Protein AF-A0A357M546-F1 (afdb_monomer)

Solvent-accessible surface area (backbone atoms only — not comparable to full-atom values): 7320 Å² total; per-residue (Å²): 88,77,32,42,37,39,59,41,38,52,44,45,94,64,63,73,29,48,92,85,40,93,64,44,40,48,32,76,47,67,33,69,68,38,71,37,69,79,38,52,15,36,21,28,23,16,52,93,71,50,21,25,39,17,31,32,42,37,84,91,62,32,35,32,33,23,34,28,62,48,94,88,28,58,61,65,23,38,35,38,50,31,92,41,68,70,52,27,67,74,69,66,45,78,45,78,46,68,31,45,79,73,36,86,30,90,60,53,35,49,65,66,58,51,50,52,51,32,54,40,16,69,74,65,79,37,86,53,67,71,71,63,64,60,80,128

Radius of gyration: 13.91 Å; Cα contacts (8 Å, |Δi|>4): 296; chains: 1; bounding box: 38×32×32 Å

Foldseek 3Di:
DKAKEAEDELDCVHPVDHPPDPCRQQAPLRDGFDADAQFEGEKEAACVAAAAQWWKQFPQRGIYGHRHYDPPHDDRYMYGYDHDPVCRVPRPHIDMGDMDGPAGDPRHDDPVSRVVRRVCCVVPVDRDVVNRPPDD

pLDDT: mean 92.03, std 7.81, range [48.38, 98.44]

Secondary structure (DSSP, 8-state):
-EEEEEEE-SSHHHHS--TTSTTTTB-TTSPBP---SSSEEEEEE-TTTS-TT-EEEETTTEEEEEEE--TT--SSEEEEE-SSHHHHHHHT-SEEEE-EEEE---S---HHHHHHHHHHHHHHSS--HHHHH---

Mean predicted aligned error: 3.97 Å

Sequence (136 aa):
MKVMATGYTAGFESTGKTSKHPEYGITYSGVKVRRDKNTVSTIAADPKVIPLGSILYIPGYGYGIVADTGSAIKGRKIDLYFATTKQVYKEWGKKSVVVQLIKRGNGTCTEVMLKKLTQAIETYNAVPQSLLEESI

Structure (mmCIF, N/CA/C/O backbone):
data_AF-A0A357M546-F1
#
_entry.id   AF-A0A357M546-F1
#
loop_
_atom_site.group_PDB
_atom_site.id
_atom_site.type_symbol
_atom_site.label_atom_id
_atom_site.label_alt_id
_atom_site.label_comp_id
_atom_site.label_asym_id
_atom_site.label_entity_id
_atom_site.label_seq_id
_atom_site.pdbx_PDB_ins_code
_atom_site.Cartn_x
_atom_site.Cartn_y
_atom_site.Cartn_z
_atom_site.occupancy
_atom_site.B_iso_or_equiv
_atom_site.auth_seq_id
_atom_site.auth_comp_id
_atom_site.auth_asym_id
_atom_site.auth_atom_id
_atom_site.pdbx_PDB_model_num
ATOM 1 N N . MET A 1 1 ? -7.759 -7.697 10.844 1.00 95.62 1 MET A N 1
ATOM 2 C CA . MET A 1 1 ? -7.564 -8.979 10.126 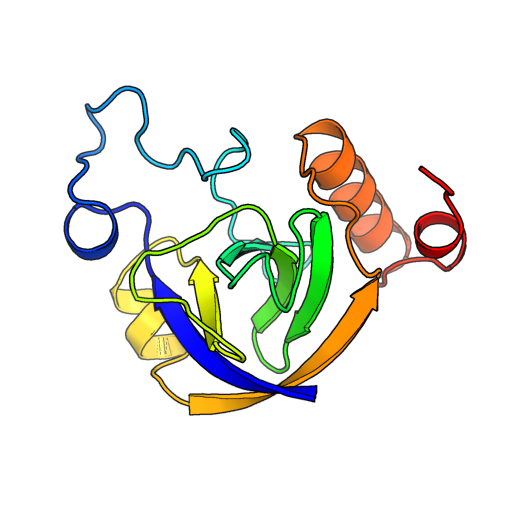1.00 95.62 1 MET A CA 1
ATOM 3 C C . MET A 1 1 ? -6.097 -9.405 10.170 1.00 95.62 1 MET A C 1
ATOM 5 O O . MET A 1 1 ? -5.229 -8.549 10.065 1.00 95.62 1 MET A O 1
ATOM 9 N N . LYS A 1 2 ? -5.800 -10.701 10.339 1.00 97.62 2 LYS A N 1
ATOM 10 C CA . LYS A 1 2 ? -4.419 -11.223 10.332 1.00 97.62 2 LYS A CA 1
ATOM 11 C C . LYS A 1 2 ? -3.941 -11.453 8.896 1.00 97.62 2 LYS A C 1
ATOM 13 O O . LYS A 1 2 ? -4.645 -12.106 8.123 1.00 97.62 2 LYS A O 1
ATOM 18 N N . VAL A 1 3 ? -2.761 -10.938 8.564 1.00 97.69 3 VAL A N 1
ATOM 19 C CA . VAL A 1 3 ? -2.124 -11.067 7.243 1.00 97.69 3 VAL A CA 1
ATOM 20 C C . VAL A 1 3 ? -0.646 -11.425 7.387 1.00 97.69 3 VAL A C 1
ATOM 22 O O . VAL A 1 3 ? -0.051 -11.272 8.459 1.00 97.69 3 VAL A O 1
ATOM 25 N N . MET A 1 4 ? -0.048 -11.909 6.303 1.00 98.12 4 MET A N 1
ATOM 26 C CA . MET A 1 4 ? 1.404 -11.978 6.154 1.00 98.12 4 MET A CA 1
ATOM 27 C C . MET A 1 4 ? 1.884 -10.720 5.430 1.00 98.12 4 MET A C 1
ATOM 29 O O . MET A 1 4 ? 1.436 -10.460 4.317 1.00 98.12 4 MET A O 1
ATOM 33 N N . ALA A 1 5 ? 2.767 -9.949 6.060 1.00 97.44 5 ALA A N 1
ATOM 34 C CA . ALA A 1 5 ? 3.311 -8.720 5.497 1.00 97.44 5 ALA A CA 1
ATOM 35 C C . ALA A 1 5 ? 4.791 -8.901 5.138 1.00 97.44 5 ALA A C 1
ATOM 37 O O . ALA A 1 5 ? 5.586 -9.359 5.965 1.00 97.44 5 ALA A O 1
ATOM 38 N N . THR A 1 6 ? 5.142 -8.530 3.912 1.00 96.12 6 THR A N 1
ATOM 39 C CA . THR A 1 6 ? 6.521 -8.398 3.417 1.00 96.12 6 THR A CA 1
ATOM 40 C C . THR A 1 6 ? 6.803 -6.941 3.047 1.00 96.12 6 THR A C 1
ATOM 42 O O . THR A 1 6 ? 5.923 -6.092 3.197 1.00 96.12 6 THR A O 1
ATOM 45 N N . GLY A 1 7 ? 8.038 -6.630 2.653 1.00 93.88 7 GLY A N 1
ATOM 46 C CA . GLY A 1 7 ? 8.375 -5.330 2.085 1.00 93.88 7 GLY A CA 1
ATOM 47 C C . GLY A 1 7 ? 9.019 -5.487 0.714 1.00 93.88 7 GLY A C 1
ATOM 48 O O . GLY A 1 7 ? 9.806 -6.414 0.514 1.00 93.88 7 GLY A O 1
ATOM 49 N N . TYR A 1 8 ? 8.718 -4.555 -0.185 1.00 91.25 8 TYR A N 1
ATOM 50 C CA . TYR A 1 8 ? 9.251 -4.501 -1.545 1.00 91.25 8 TYR A CA 1
ATOM 51 C C . TYR A 1 8 ? 9.684 -3.081 -1.914 1.00 91.25 8 TYR A C 1
ATOM 53 O O . TYR A 1 8 ? 9.406 -2.114 -1.201 1.00 91.25 8 TYR A O 1
ATOM 61 N N . THR A 1 9 ? 10.378 -2.958 -3.038 1.00 90.75 9 THR A N 1
ATOM 62 C CA . THR A 1 9 ? 10.879 -1.694 -3.589 1.00 90.75 9 THR A CA 1
ATOM 63 C C . THR A 1 9 ? 10.434 -1.537 -5.044 1.00 90.75 9 THR A C 1
ATOM 65 O O . THR A 1 9 ? 9.901 -2.460 -5.651 1.00 90.75 9 THR A O 1
ATOM 68 N N . ALA A 1 10 ? 10.692 -0.378 -5.652 1.00 85.06 10 ALA A N 1
ATOM 6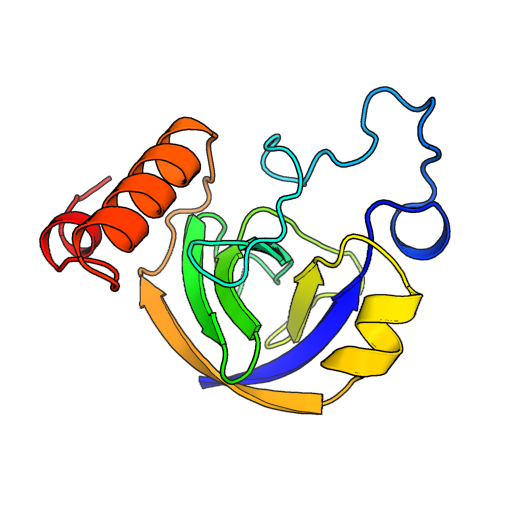9 C CA . ALA A 1 10 ? 10.511 -0.205 -7.096 1.00 85.06 10 ALA A CA 1
ATOM 70 C C . ALA A 1 10 ? 11.633 -0.865 -7.918 1.00 85.06 10 ALA A C 1
ATOM 72 O O . ALA A 1 10 ? 11.513 -0.975 -9.137 1.00 85.06 10 ALA A O 1
ATOM 73 N N . GLY A 1 11 ? 12.723 -1.267 -7.258 1.00 80.44 11 GLY A N 1
ATOM 74 C CA . GLY A 1 11 ? 13.955 -1.722 -7.885 1.00 80.44 11 GLY A CA 1
ATOM 75 C C . GLY A 1 11 ? 13.818 -3.040 -8.642 1.00 80.44 11 GLY A C 1
ATOM 76 O O . GLY A 1 11 ? 12.826 -3.768 -8.518 1.00 80.44 11 GLY A O 1
ATOM 77 N N . PHE A 1 12 ? 14.856 -3.349 -9.419 1.00 76.19 12 PHE A N 1
ATOM 78 C CA . PHE A 1 12 ? 14.931 -4.542 -10.260 1.00 76.19 12 PHE A CA 1
ATOM 79 C C . PHE A 1 12 ? 14.712 -5.831 -9.458 1.00 76.19 12 PHE A C 1
ATOM 81 O O . PHE A 1 12 ? 14.060 -6.753 -9.934 1.00 76.19 12 PHE A O 1
ATOM 88 N N . GLU A 1 13 ? 15.184 -5.867 -8.214 1.00 79.00 13 GLU A N 1
ATOM 89 C CA . GLU A 1 13 ? 15.028 -6.983 -7.282 1.00 79.00 13 GLU A CA 1
ATOM 90 C C . GLU A 1 13 ? 13.567 -7.345 -6.980 1.00 79.00 13 GLU A C 1
ATOM 92 O O . GLU A 1 13 ? 13.282 -8.497 -6.664 1.00 79.00 13 GLU A O 1
ATOM 97 N N . SER A 1 14 ? 12.653 -6.375 -7.082 1.00 75.94 14 SER A N 1
ATOM 98 C CA . SER A 1 14 ? 11.228 -6.559 -6.787 1.00 75.94 14 SER A CA 1
ATOM 99 C C . SER A 1 14 ? 10.372 -6.572 -8.054 1.00 75.94 14 SER A C 1
ATOM 101 O O . SER A 1 14 ? 9.391 -7.308 -8.125 1.00 75.94 14 SER A O 1
ATOM 103 N N . THR A 1 15 ? 10.720 -5.754 -9.053 1.00 78.12 15 THR A N 1
ATOM 104 C CA . THR A 1 15 ? 9.864 -5.498 -10.226 1.00 78.12 15 THR A CA 1
ATOM 105 C C . THR A 1 15 ? 10.468 -5.955 -11.554 1.00 78.12 15 THR A C 1
ATOM 107 O O . THR A 1 15 ? 9.774 -5.943 -12.569 1.00 78.12 15 THR A O 1
ATOM 110 N N . GLY A 1 16 ? 11.757 -6.309 -11.587 1.00 79.38 16 GLY A N 1
ATOM 111 C CA . GLY A 1 16 ? 12.507 -6.540 -12.825 1.00 79.38 16 GLY A CA 1
ATOM 112 C C . GLY A 1 16 ? 12.763 -5.272 -13.654 1.00 79.38 16 GLY A C 1
ATOM 113 O O . GLY A 1 16 ? 13.284 -5.365 -14.764 1.00 79.38 16 GLY A O 1
ATOM 114 N N . LYS A 1 17 ? 12.413 -4.079 -13.145 1.00 84.62 17 LYS A N 1
ATOM 115 C CA . LYS A 1 17 ? 12.537 -2.799 -13.861 1.00 84.62 17 LYS A CA 1
ATOM 116 C C . LYS A 1 17 ? 13.657 -1.948 -13.265 1.00 84.62 17 LYS A C 1
ATOM 118 O O . LYS A 1 17 ? 13.828 -1.865 -12.052 1.00 84.62 17 LYS A O 1
ATOM 123 N N . THR A 1 18 ? 14.419 -1.282 -14.129 1.00 86.12 18 THR A N 1
ATOM 124 C CA . THR A 1 18 ? 15.413 -0.273 -13.721 1.00 86.12 18 THR A CA 1
ATOM 125 C C . THR A 1 18 ? 14.812 1.127 -13.799 1.00 86.12 18 THR A C 1
ATOM 127 O O . THR A 1 18 ? 13.786 1.320 -14.447 1.00 86.12 18 THR A O 1
ATOM 130 N N . SER A 1 19 ? 15.472 2.125 -13.206 1.00 83.00 19 SER A N 1
ATOM 131 C CA . SER A 1 19 ? 15.020 3.528 -13.220 1.00 83.00 19 SER A CA 1
ATOM 132 C C . SER A 1 19 ? 14.848 4.140 -14.616 1.00 83.00 19 SER A C 1
ATOM 134 O O . SER A 1 19 ? 14.207 5.178 -14.748 1.00 83.00 19 SER A O 1
ATOM 136 N N . LYS A 1 20 ? 15.402 3.507 -15.658 1.00 83.75 20 LYS A N 1
ATOM 137 C CA . LYS A 1 20 ? 15.258 3.921 -17.062 1.00 83.75 20 LYS A CA 1
ATOM 138 C C . LYS A 1 20 ? 14.000 3.358 -17.735 1.00 83.75 20 LYS A C 1
ATOM 140 O O . LYS A 1 20 ? 13.680 3.766 -18.846 1.00 83.75 20 LYS A O 1
ATOM 145 N N . HIS A 1 21 ? 13.313 2.406 -17.104 1.00 83.81 21 HIS A N 1
ATOM 146 C CA . HIS A 1 21 ? 12.105 1.804 -17.656 1.00 83.81 21 HIS A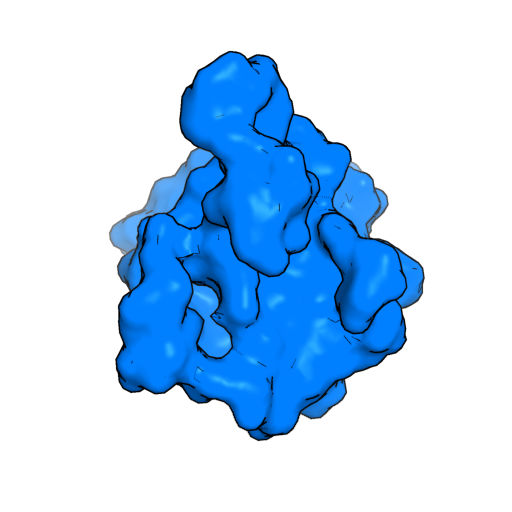 CA 1
ATOM 147 C C . HIS A 1 21 ? 10.917 2.777 -17.523 1.00 83.81 21 HIS A C 1
ATOM 149 O O . HIS A 1 21 ? 10.731 3.337 -16.441 1.00 83.81 21 HIS A O 1
ATOM 155 N N . PRO A 1 22 ? 10.072 2.957 -18.557 1.00 85.50 22 PRO A N 1
ATOM 156 C CA . PRO A 1 22 ? 8.954 3.911 -18.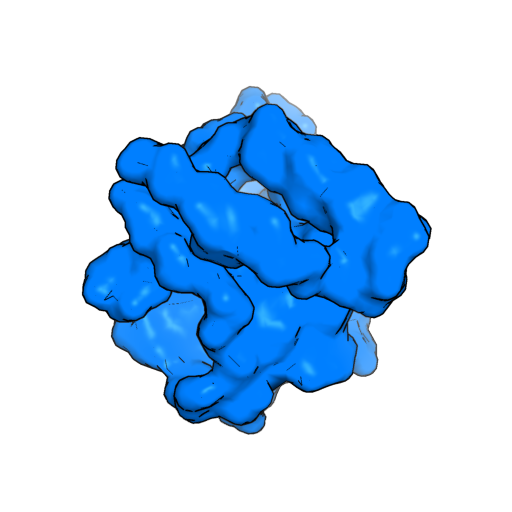516 1.00 85.50 22 PRO A CA 1
ATOM 157 C C . PRO A 1 22 ? 7.952 3.622 -17.388 1.00 85.50 22 PRO A C 1
ATOM 159 O O . PRO A 1 22 ? 7.378 4.535 -16.806 1.00 85.50 22 PRO A O 1
ATOM 162 N N . GLU A 1 23 ? 7.784 2.349 -17.036 1.00 87.69 23 GLU A N 1
ATOM 163 C CA . GLU A 1 23 ? 6.907 1.908 -15.943 1.00 87.69 23 GLU A CA 1
ATOM 164 C C . GLU A 1 23 ? 7.623 1.744 -14.589 1.00 87.69 23 GLU A C 1
ATOM 166 O O . GLU A 1 23 ? 7.120 1.058 -13.695 1.00 87.69 23 GLU A O 1
ATOM 171 N N . TYR A 1 24 ? 8.832 2.289 -14.426 1.00 88.19 24 TYR A N 1
ATOM 172 C CA . 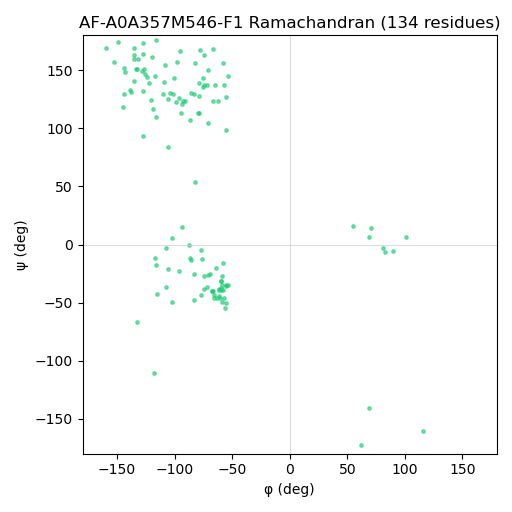TYR A 1 24 ? 9.536 2.217 -13.149 1.00 88.19 24 TYR A CA 1
ATOM 173 C C . TYR A 1 24 ? 8.746 2.941 -12.052 1.00 88.19 24 TYR A C 1
ATOM 175 O O . TYR A 1 24 ? 8.426 4.125 -12.168 1.00 88.19 24 TYR A O 1
ATOM 183 N N . GLY A 1 25 ? 8.435 2.219 -10.973 1.00 90.69 25 GLY A N 1
ATOM 184 C CA . GLY A 1 25 ? 7.642 2.746 -9.864 1.00 90.69 25 GLY A CA 1
ATOM 185 C C . GLY A 1 25 ? 6.163 2.981 -10.191 1.00 90.69 25 GLY A C 1
ATOM 186 O O . GLY A 1 25 ? 5.492 3.660 -9.419 1.00 90.69 25 GLY A O 1
ATOM 187 N N . ILE A 1 26 ? 5.646 2.450 -11.303 1.00 94.00 26 ILE A N 1
ATOM 188 C CA . ILE A 1 26 ? 4.211 2.464 -11.609 1.00 94.00 26 ILE A CA 1
ATOM 189 C C . ILE A 1 26 ? 3.578 1.184 -11.060 1.00 94.00 26 ILE A C 1
ATOM 191 O O . ILE A 1 26 ? 4.016 0.080 -11.385 1.00 94.00 26 ILE A O 1
ATOM 195 N N . THR A 1 27 ? 2.572 1.348 -10.204 1.00 95.31 27 THR A N 1
ATOM 196 C CA . THR A 1 27 ? 1.788 0.248 -9.621 1.00 95.31 27 THR A CA 1
ATOM 197 C C . THR A 1 27 ? 0.767 -0.297 -10.619 1.00 95.31 27 THR A C 1
ATOM 199 O O . THR A 1 27 ? 0.459 0.352 -11.621 1.00 95.31 27 THR A O 1
ATOM 202 N N . TYR A 1 28 ? 0.173 -1.455 -10.325 1.00 95.06 28 TYR A N 1
ATOM 203 C CA . TYR A 1 28 ? -0.899 -2.035 -11.138 1.00 95.06 28 TYR A CA 1
ATOM 204 C C . TYR A 1 28 ? -2.075 -1.073 -11.391 1.00 95.06 28 TYR A C 1
ATOM 206 O O . TYR A 1 28 ? -2.658 -1.100 -12.471 1.00 95.06 28 TYR A O 1
ATOM 214 N N . SER A 1 29 ? -2.430 -0.203 -10.438 1.00 94.38 29 SER A N 1
ATOM 215 C CA . SER A 1 29 ? -3.519 0.762 -10.641 1.00 94.38 29 SER A CA 1
ATOM 216 C C . SER A 1 29 ? -3.136 1.970 -11.507 1.00 94.38 29 SER A C 1
ATOM 218 O O . SER A 1 29 ? -3.991 2.810 -11.781 1.00 94.38 29 SER A O 1
ATOM 220 N N . GLY A 1 30 ? -1.868 2.088 -11.913 1.00 94.62 30 GLY A N 1
ATOM 221 C CA . GLY A 1 30 ? -1.342 3.195 -12.714 1.00 94.62 30 GLY A CA 1
ATOM 222 C C . GLY A 1 30 ? -0.814 4.383 -11.902 1.00 94.62 30 GLY A C 1
ATOM 223 O O . GLY A 1 30 ? -0.233 5.299 -12.482 1.00 94.62 30 GLY A O 1
ATOM 224 N N . VAL A 1 31 ? -0.964 4.380 -10.572 1.00 95.88 31 VAL A N 1
ATOM 225 C CA . VAL A 1 31 ? -0.386 5.423 -9.702 1.00 95.88 31 VAL A CA 1
ATOM 226 C C . VAL A 1 31 ? 1.079 5.128 -9.401 1.00 95.88 31 VAL A C 1
ATOM 228 O O . VAL A 1 31 ? 1.517 3.970 -9.445 1.00 95.88 31 VAL A O 1
ATOM 231 N N . LYS A 1 32 ? 1.847 6.165 -9.059 1.00 95.12 32 LYS A N 1
ATOM 232 C CA . LYS A 1 32 ? 3.243 5.982 -8.643 1.00 95.12 32 LYS A CA 1
ATOM 233 C C . LYS A 1 32 ? 3.327 5.427 -7.226 1.00 95.12 32 LYS A C 1
ATOM 235 O O . LYS A 1 32 ? 2.566 5.819 -6.342 1.00 95.12 32 LYS A O 1
ATOM 240 N N . VAL A 1 33 ? 4.303 4.554 -6.996 1.00 95.00 33 VAL A N 1
ATOM 241 C CA . VAL A 1 33 ? 4.645 4.086 -5.652 1.00 95.00 33 VAL A CA 1
ATOM 242 C C . VAL A 1 33 ? 4.990 5.268 -4.740 1.00 95.00 33 VAL A C 1
ATOM 244 O O . VAL A 1 33 ? 5.712 6.191 -5.127 1.00 95.00 33 VAL A O 1
ATOM 247 N N . ARG A 1 34 ? 4.491 5.240 -3.505 1.00 94.62 34 ARG A N 1
ATOM 248 C CA . ARG A 1 34 ? 4.713 6.284 -2.499 1.00 94.62 34 ARG A CA 1
ATOM 249 C C . ARG A 1 34 ? 4.970 5.645 -1.142 1.00 94.62 34 ARG A C 1
ATOM 251 O O . ARG A 1 34 ? 4.231 4.758 -0.722 1.00 94.62 34 ARG A O 1
ATOM 258 N N . ARG A 1 35 ? 6.010 6.116 -0.449 1.00 95.75 35 ARG A N 1
ATOM 259 C CA . ARG A 1 35 ? 6.290 5.777 0.950 1.00 95.75 35 ARG A CA 1
ATOM 260 C C . ARG A 1 35 ? 6.252 7.048 1.786 1.00 95.75 35 ARG A C 1
ATOM 262 O O . ARG A 1 35 ? 7.101 7.912 1.607 1.00 95.75 35 ARG A O 1
ATOM 269 N N . ASP A 1 36 ? 5.310 7.107 2.715 1.00 94.31 36 ASP A N 1
ATOM 270 C CA . ASP A 1 36 ? 5.187 8.170 3.708 1.00 94.31 36 ASP A CA 1
ATOM 271 C C . ASP A 1 36 ? 4.686 7.579 5.037 1.00 94.31 36 ASP A C 1
ATOM 273 O O . ASP A 1 36 ? 3.739 6.789 5.059 1.00 94.31 36 ASP A O 1
ATOM 277 N N . LYS A 1 37 ? 5.376 7.901 6.136 1.00 91.94 37 LYS A N 1
ATOM 278 C CA . LYS A 1 37 ? 5.052 7.435 7.496 1.00 91.94 37 LYS A CA 1
ATOM 279 C C . LYS A 1 37 ? 3.978 8.284 8.169 1.00 91.94 37 LYS A C 1
ATOM 281 O O . LYS A 1 37 ? 3.303 7.775 9.058 1.00 91.94 37 LYS A O 1
ATOM 286 N N . ASN A 1 38 ? 3.843 9.539 7.752 1.00 92.94 38 ASN A N 1
ATOM 287 C CA . ASN A 1 38 ? 2.965 10.523 8.373 1.00 92.94 38 ASN A CA 1
ATOM 288 C C . ASN A 1 38 ? 1.615 10.606 7.657 1.00 92.94 38 ASN A C 1
ATOM 290 O O . ASN A 1 38 ? 0.634 11.016 8.264 1.00 92.94 38 ASN A O 1
ATOM 294 N N . THR A 1 39 ? 1.562 10.200 6.385 1.00 94.06 39 THR A N 1
ATOM 295 C CA . THR A 1 39 ? 0.342 10.254 5.574 1.00 94.06 39 THR A CA 1
ATOM 296 C C . THR A 1 39 ? -0.087 8.855 5.134 1.00 94.06 39 THR A C 1
ATOM 298 O O . THR A 1 39 ? -0.502 8.046 5.963 1.00 94.06 39 THR A O 1
ATOM 301 N N . VAL A 1 40 ? 0.027 8.532 3.846 1.00 96.31 40 VAL A N 1
ATOM 302 C CA . VAL A 1 40 ? -0.333 7.240 3.268 1.00 96.31 40 VAL A CA 1
ATOM 303 C C . VAL A 1 40 ? 0.746 6.749 2.310 1.00 96.31 40 VAL A C 1
ATOM 305 O O . VAL A 1 40 ? 1.321 7.499 1.519 1.00 96.31 40 VAL A O 1
ATOM 308 N N . SER A 1 41 ? 0.997 5.445 2.366 1.00 97.81 41 SER A N 1
ATOM 309 C CA . SER A 1 41 ? 1.870 4.740 1.431 1.00 97.81 41 SER A CA 1
ATOM 310 C C . SER A 1 41 ? 1.069 3.841 0.486 1.00 97.81 41 SER A C 1
ATOM 312 O O . SER A 1 41 ? -0.014 3.365 0.828 1.00 97.81 41 SER A O 1
ATOM 314 N N . THR A 1 42 ? 1.603 3.562 -0.698 1.00 97.94 42 THR A N 1
ATOM 315 C CA . THR A 1 42 ? 1.049 2.542 -1.600 1.00 97.94 42 THR A CA 1
ATOM 316 C C . THR A 1 42 ? 1.479 1.152 -1.144 1.00 97.94 42 THR A C 1
ATOM 318 O O . THR A 1 42 ? 2.640 0.951 -0.788 1.00 97.94 42 THR A O 1
ATOM 321 N N . ILE A 1 43 ? 0.571 0.182 -1.189 1.00 98.25 43 ILE A N 1
ATOM 322 C CA . ILE A 1 43 ? 0.863 -1.221 -0.867 1.00 98.25 43 ILE A CA 1
ATOM 323 C C . ILE A 1 43 ? 0.317 -2.153 -1.953 1.00 98.25 43 ILE A C 1
ATOM 325 O O . ILE A 1 43 ? -0.612 -1.792 -2.686 1.00 98.25 43 ILE A O 1
ATOM 329 N N . ALA A 1 44 ? 0.862 -3.366 -2.010 1.00 98.06 44 ALA A N 1
ATOM 330 C CA . ALA A 1 44 ? 0.357 -4.440 -2.852 1.00 98.06 44 ALA A CA 1
ATOM 331 C C . ALA A 1 44 ? -0.487 -5.432 -2.043 1.00 98.06 44 ALA A C 1
ATOM 333 O O . ALA A 1 44 ? -0.154 -5.760 -0.900 1.00 98.06 44 ALA A O 1
ATOM 334 N N . ALA A 1 45 ? -1.557 -5.953 -2.640 1.00 98.44 45 ALA A N 1
ATOM 335 C CA . ALA A 1 45 ? -2.368 -7.020 -2.053 1.00 98.44 45 ALA A CA 1
ATOM 336 C C . ALA A 1 45 ? -2.982 -7.920 -3.137 1.00 98.44 45 ALA A C 1
ATOM 338 O O . ALA A 1 45 ? -2.867 -7.656 -4.334 1.00 98.44 45 ALA A O 1
ATOM 339 N N . ASP A 1 46 ? -3.651 -8.993 -2.710 1.00 98.00 46 ASP A N 1
ATOM 340 C CA . ASP A 1 46 ? -4.522 -9.769 -3.592 1.00 98.00 46 ASP A CA 1
ATOM 341 C C . ASP A 1 46 ? -5.875 -9.050 -3.755 1.00 98.00 46 ASP A C 1
ATOM 343 O O . ASP A 1 46 ? -6.642 -9.003 -2.783 1.00 98.00 46 ASP A O 1
ATOM 347 N N . PRO A 1 47 ? -6.226 -8.542 -4.953 1.00 96.94 47 PRO A N 1
ATOM 348 C CA . PRO A 1 47 ? -7.467 -7.799 -5.166 1.00 96.94 47 PRO A CA 1
ATOM 349 C C . PRO A 1 47 ? -8.729 -8.643 -4.940 1.00 96.94 47 PRO A C 1
ATOM 351 O O . PRO A 1 47 ? -9.788 -8.084 -4.660 1.00 96.94 47 PRO A O 1
ATOM 354 N N . LYS A 1 48 ? -8.637 -9.982 -4.994 1.00 96.81 48 LYS A N 1
ATOM 355 C CA . LYS A 1 48 ? -9.770 -10.869 -4.675 1.00 96.81 48 LYS A CA 1
ATOM 356 C C . LYS A 1 48 ? -10.120 -10.849 -3.186 1.00 96.81 48 LYS A C 1
ATOM 358 O O . LYS A 1 48 ? -11.257 -11.123 -2.813 1.00 96.81 48 LYS A O 1
ATOM 363 N N . VAL A 1 49 ? -9.151 -10.526 -2.327 1.00 97.44 49 VAL A N 1
ATOM 364 C CA . VAL A 1 49 ? -9.325 -10.475 -0.867 1.00 97.44 49 VAL A CA 1
ATOM 365 C C . VAL A 1 49 ? -9.457 -9.027 -0.394 1.00 97.44 49 VAL A C 1
ATOM 367 O O . VAL A 1 49 ? -10.395 -8.689 0.340 1.00 97.44 49 VAL A O 1
ATOM 370 N N . ILE A 1 50 ? -8.533 -8.173 -0.838 1.00 97.69 50 ILE A N 1
ATOM 371 C CA . ILE A 1 50 ? -8.431 -6.757 -0.491 1.00 97.69 50 ILE A CA 1
ATOM 372 C C . ILE A 1 50 ? -8.371 -5.960 -1.807 1.00 97.69 50 ILE A C 1
ATOM 374 O O . ILE A 1 50 ? -7.286 -5.801 -2.365 1.00 97.69 50 ILE A O 1
ATOM 378 N N . PRO A 1 51 ? -9.520 -5.488 -2.330 1.00 97.75 51 PRO A N 1
ATOM 379 C CA . PRO A 1 51 ? -9.580 -4.790 -3.613 1.00 97.75 51 PRO A CA 1
ATOM 380 C C . PRO A 1 51 ? -8.694 -3.543 -3.658 1.00 97.75 51 PRO A C 1
ATOM 382 O O . PRO A 1 51 ? -8.438 -2.921 -2.619 1.00 97.75 51 PRO A O 1
ATOM 385 N N . LEU A 1 52 ? -8.292 -3.135 -4.865 1.00 97.62 52 LEU A N 1
ATOM 386 C CA . LEU A 1 52 ? -7.623 -1.848 -5.072 1.00 97.62 52 LEU A CA 1
ATOM 387 C C . LEU A 1 52 ? -8.469 -0.704 -4.489 1.00 97.62 52 LEU A C 1
ATOM 389 O O . LEU A 1 52 ? -9.702 -0.762 -4.488 1.00 97.62 52 LEU A O 1
ATOM 393 N N . GLY A 1 53 ? -7.786 0.303 -3.953 1.00 97.06 53 GLY A N 1
ATOM 394 C CA . GLY A 1 53 ? -8.378 1.433 -3.241 1.00 97.06 53 GLY A CA 1
ATOM 395 C C . GLY A 1 53 ? -8.689 1.155 -1.772 1.00 97.06 53 GLY A C 1
ATOM 396 O O . GLY A 1 53 ? -9.066 2.078 -1.055 1.00 97.06 53 GLY A O 1
ATOM 397 N N . SER A 1 54 ? -8.527 -0.085 -1.290 1.00 97.69 54 SER A N 1
ATOM 398 C CA . SER A 1 54 ? -8.723 -0.379 0.134 1.00 97.69 54 SER A CA 1
ATOM 399 C C . SER A 1 54 ? -7.688 0.351 0.982 1.00 97.69 54 SER A C 1
ATOM 401 O O . SER A 1 54 ? -6.503 0.344 0.651 1.00 97.69 54 SER A O 1
ATOM 403 N N . ILE A 1 55 ? -8.129 0.922 2.099 1.00 97.50 55 ILE A N 1
ATOM 404 C CA . ILE A 1 55 ? -7.286 1.636 3.058 1.00 97.50 55 ILE A CA 1
ATOM 405 C C . ILE A 1 55 ? -7.100 0.748 4.284 1.00 97.50 55 ILE A C 1
ATOM 407 O O . ILE A 1 55 ? -8.074 0.306 4.899 1.00 97.50 55 ILE A O 1
ATOM 411 N N . LEU A 1 56 ? -5.847 0.494 4.644 1.00 97.75 56 LEU A N 1
ATOM 412 C CA . LEU A 1 56 ? -5.452 -0.280 5.812 1.00 97.75 56 LEU A CA 1
ATOM 413 C C . LEU A 1 56 ? -4.660 0.593 6.782 1.00 97.75 56 LEU A C 1
ATOM 415 O O . LEU A 1 56 ? -3.836 1.400 6.357 1.00 97.75 56 LEU A O 1
ATOM 419 N N . TYR A 1 57 ? -4.830 0.359 8.079 1.00 97.50 57 TYR A N 1
ATOM 420 C CA . TYR A 1 57 ? -3.844 0.764 9.077 1.00 97.50 57 TYR A CA 1
ATOM 421 C C . TYR A 1 57 ? -2.976 -0.442 9.443 1.00 97.50 57 TYR A C 1
ATOM 423 O O . TYR A 1 57 ? -3.482 -1.494 9.856 1.00 97.50 57 TYR A O 1
ATOM 431 N N . ILE A 1 58 ? -1.663 -0.296 9.263 1.00 97.81 58 ILE A N 1
ATOM 432 C CA . ILE A 1 58 ? -0.676 -1.360 9.449 1.00 97.81 58 ILE A CA 1
ATOM 433 C C . ILE A 1 58 ? 0.251 -0.962 10.608 1.00 97.81 58 ILE A C 1
ATOM 435 O O . ILE A 1 58 ? 1.070 -0.048 10.448 1.00 97.81 58 ILE A O 1
ATOM 439 N N . PRO A 1 59 ? 0.161 -1.637 11.771 1.00 96.31 59 PRO A N 1
ATOM 440 C CA . PRO A 1 59 ? 0.965 -1.293 12.941 1.00 96.31 59 PRO A CA 1
ATOM 441 C C . PRO A 1 59 ? 2.469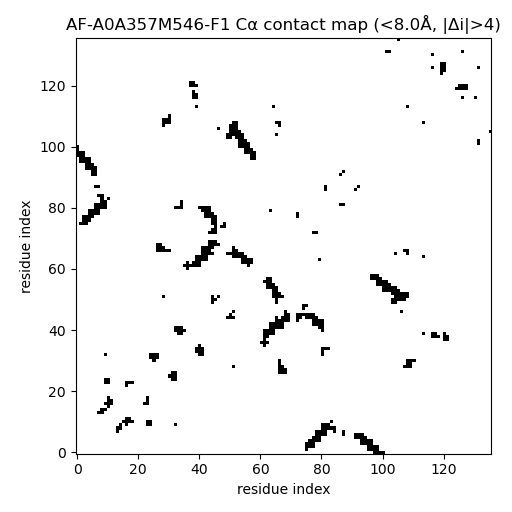 -1.293 12.648 1.00 96.31 59 PRO A C 1
ATOM 443 O O . PRO A 1 59 ? 3.012 -2.274 12.144 1.00 96.31 59 PRO A O 1
ATOM 446 N N . GLY A 1 60 ? 3.144 -0.187 12.966 1.00 94.81 60 GLY A N 1
ATOM 447 C CA . GLY A 1 60 ? 4.577 0.009 12.713 1.00 94.81 60 GLY A CA 1
ATOM 448 C C . GLY A 1 60 ? 4.939 0.437 11.284 1.00 94.81 60 GLY A C 1
ATOM 449 O O . GLY A 1 60 ? 6.112 0.684 11.019 1.00 94.81 60 GLY A O 1
ATOM 450 N N . TYR A 1 61 ? 3.971 0.537 10.367 1.00 96.56 61 TYR A N 1
ATOM 451 C CA . TYR A 1 61 ? 4.192 1.035 9.003 1.00 96.56 61 TYR A CA 1
ATOM 452 C C . TYR A 1 61 ? 3.450 2.348 8.721 1.00 96.56 61 TYR A C 1
ATOM 454 O O . TYR A 1 61 ? 4.050 3.255 8.132 1.00 96.56 61 TYR A O 1
ATOM 462 N N . GLY A 1 62 ? 2.191 2.447 9.167 1.00 96.75 62 GLY A N 1
ATOM 463 C CA . GLY A 1 62 ? 1.291 3.583 8.938 1.00 96.75 62 GLY A CA 1
ATOM 464 C C . GLY A 1 62 ? 0.068 3.205 8.096 1.00 96.75 62 GLY A C 1
ATOM 465 O O . GLY A 1 62 ? -0.282 2.022 7.987 1.00 96.75 62 GLY A O 1
ATOM 466 N N . TYR A 1 63 ? -0.583 4.206 7.499 1.00 97.81 63 TYR A N 1
ATOM 467 C CA . TYR A 1 63 ? -1.675 3.975 6.555 1.00 97.81 63 TYR A CA 1
ATOM 468 C C . TYR A 1 63 ? -1.146 3.483 5.204 1.00 97.81 63 TYR A C 1
ATOM 470 O O . TYR A 1 63 ? -0.164 4.000 4.664 1.00 97.81 63 TYR A O 1
ATOM 478 N N . GLY A 1 64 ? -1.829 2.487 4.645 1.00 97.88 64 GLY A N 1
ATOM 479 C CA . GLY A 1 64 ? -1.551 1.929 3.329 1.00 97.88 64 GLY A CA 1
ATOM 480 C C . GLY A 1 64 ? -2.803 1.910 2.461 1.00 97.88 64 GLY A C 1
ATOM 481 O O . GLY A 1 64 ? -3.844 1.438 2.913 1.00 97.88 64 GLY A O 1
ATOM 482 N N . ILE A 1 65 ? -2.700 2.379 1.218 1.00 97.81 65 ILE A N 1
ATOM 483 C CA . ILE A 1 65 ? -3.737 2.200 0.197 1.00 97.81 65 ILE A CA 1
ATOM 484 C C . ILE A 1 65 ? -3.310 1.118 -0.794 1.00 97.81 65 ILE A C 1
ATOM 486 O O . ILE A 1 65 ? -2.186 1.136 -1.304 1.00 97.81 65 ILE A O 1
ATOM 490 N N . VAL A 1 66 ? -4.194 0.154 -1.055 1.00 98.25 66 VAL A N 1
ATOM 491 C CA . VAL A 1 66 ? -3.928 -0.917 -2.021 1.00 98.25 66 VAL A CA 1
ATOM 492 C C . VAL A 1 66 ? -3.960 -0.330 -3.428 1.00 98.25 66 VAL A C 1
ATOM 494 O O . VAL A 1 66 ? -5.027 -0.037 -3.962 1.00 98.25 66 VAL A O 1
ATOM 497 N N . ALA A 1 67 ? -2.785 -0.156 -4.017 1.00 97.94 67 ALA A N 1
ATOM 498 C CA . ALA A 1 67 ? -2.606 0.385 -5.363 1.00 97.94 67 ALA A CA 1
ATOM 499 C C . ALA A 1 67 ? -1.990 -0.644 -6.317 1.00 97.94 67 ALA A C 1
ATOM 501 O O . ALA A 1 67 ? -2.069 -0.505 -7.533 1.00 97.94 67 ALA A O 1
ATOM 502 N N . ASP A 1 68 ? -1.386 -1.694 -5.766 1.00 97.00 68 ASP A N 1
ATOM 503 C CA . ASP A 1 68 ? -0.568 -2.617 -6.532 1.00 97.00 68 ASP A CA 1
ATOM 504 C C . ASP A 1 68 ? -0.988 -4.076 -6.332 1.00 97.00 68 ASP A C 1
ATOM 506 O O . ASP A 1 68 ? -1.708 -4.430 -5.391 1.00 97.00 68 ASP A O 1
ATOM 510 N N . THR A 1 69 ? -0.518 -4.941 -7.226 1.00 95.88 69 THR A N 1
ATOM 511 C CA . THR A 1 69 ? -0.712 -6.390 -7.133 1.00 95.88 69 THR A CA 1
ATOM 512 C C . THR A 1 69 ? 0.595 -7.115 -7.431 1.00 95.88 69 THR A C 1
ATOM 514 O O . THR A 1 69 ? 1.501 -6.569 -8.049 1.00 95.88 69 THR A O 1
ATOM 517 N N . GLY A 1 70 ? 0.704 -8.371 -7.000 1.00 89.88 70 GLY A N 1
ATOM 518 C CA . GLY A 1 70 ? 1.879 -9.192 -7.284 1.00 89.88 70 GLY A CA 1
ATOM 519 C C . GLY A 1 70 ? 1.510 -10.647 -7.534 1.00 89.88 70 GLY A C 1
ATOM 520 O O . GLY A 1 70 ? 0.562 -11.180 -6.949 1.00 89.88 70 GLY A O 1
ATOM 521 N N . SER A 1 71 ? 2.279 -11.325 -8.387 1.00 90.81 71 SER A N 1
ATOM 522 C CA . SER A 1 71 ? 2.111 -12.761 -8.651 1.00 90.81 71 SER A CA 1
ATOM 523 C C . SER A 1 71 ? 2.284 -13.595 -7.374 1.00 90.81 71 SER A C 1
ATOM 525 O O . SER A 1 71 ? 1.495 -14.503 -7.124 1.00 90.81 71 SER A O 1
ATOM 527 N N . ALA A 1 72 ? 3.236 -13.219 -6.515 1.00 92.25 72 ALA A N 1
ATOM 528 C CA . ALA A 1 72 ? 3.506 -13.857 -5.224 1.00 92.25 72 ALA A CA 1
ATOM 529 C C . ALA A 1 72 ? 2.669 -13.300 -4.049 1.00 92.25 72 ALA A C 1
ATOM 531 O O . ALA A 1 72 ? 2.838 -13.748 -2.905 1.00 92.25 72 ALA A O 1
ATOM 532 N N . ILE A 1 73 ? 1.798 -12.315 -4.300 1.00 95.56 73 ILE A N 1
ATOM 533 C CA . ILE A 1 73 ? 0.934 -11.666 -3.304 1.00 95.56 73 ILE A CA 1
ATOM 534 C C . ILE A 1 73 ? -0.495 -12.171 -3.503 1.00 95.56 73 ILE A C 1
ATOM 536 O O . ILE A 1 73 ? -1.293 -11.579 -4.226 1.00 95.56 73 ILE A O 1
ATOM 540 N N . LYS A 1 74 ? -0.783 -13.331 -2.902 1.00 97.06 74 LYS A N 1
ATOM 541 C CA . LYS A 1 74 ? -2.064 -14.046 -3.010 1.00 97.06 74 LYS A CA 1
ATOM 542 C C . LYS A 1 74 ? -2.655 -14.334 -1.633 1.00 97.06 74 LYS A C 1
ATOM 544 O O . LYS A 1 74 ? -1.922 -14.582 -0.672 1.00 97.06 74 LYS A O 1
ATOM 549 N N . GLY A 1 75 ? -3.982 -14.320 -1.541 1.00 97.19 75 GLY A N 1
ATOM 550 C CA . GLY A 1 75 ? -4.716 -14.534 -0.299 1.00 97.19 75 GLY A CA 1
ATOM 551 C C . GLY A 1 75 ? -4.543 -13.386 0.701 1.00 97.19 75 GLY A C 1
ATOM 552 O O . GLY A 1 75 ? -4.517 -12.210 0.346 1.00 97.19 75 GLY A O 1
ATOM 553 N N . ARG A 1 76 ? -4.414 -13.721 1.990 1.00 96.69 76 ARG A N 1
ATOM 554 C CA . ARG A 1 76 ? -4.205 -12.749 3.083 1.00 96.69 76 ARG A CA 1
ATOM 555 C C . ARG A 1 76 ? -2.732 -12.337 3.206 1.00 96.69 76 ARG A C 1
ATOM 557 O O . ARG A 1 76 ? -2.129 -12.463 4.275 1.00 96.69 76 ARG A O 1
ATOM 564 N N . LYS A 1 77 ? -2.153 -11.869 2.102 1.00 97.88 77 LYS A N 1
ATOM 565 C CA . LYS A 1 77 ? -0.779 -11.371 2.022 1.00 97.88 77 LYS A CA 1
ATOM 566 C C . LYS A 1 77 ? -0.779 -9.932 1.522 1.00 97.88 77 LYS A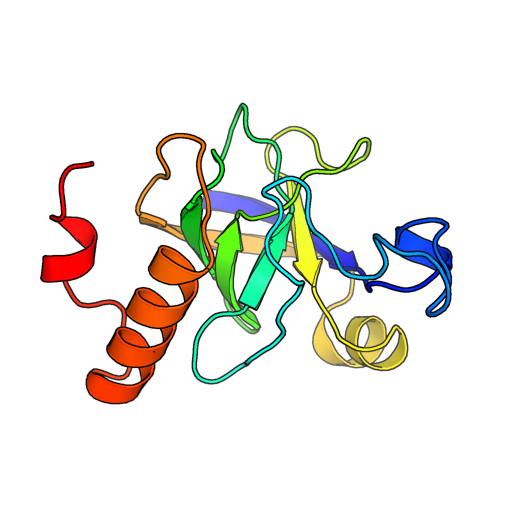 C 1
ATOM 568 O O . LYS A 1 77 ? -1.543 -9.600 0.620 1.00 97.88 77 LYS A O 1
ATOM 573 N N . ILE A 1 78 ? 0.073 -9.110 2.118 1.00 98.19 78 ILE A N 1
ATOM 574 C CA . ILE A 1 78 ? 0.310 -7.730 1.699 1.00 98.19 78 ILE A CA 1
ATOM 575 C C . ILE A 1 78 ? 1.807 -7.503 1.514 1.00 98.19 78 ILE A C 1
ATOM 577 O O . ILE A 1 78 ? 2.616 -8.111 2.221 1.00 98.19 78 ILE A O 1
ATOM 581 N N . ASP A 1 79 ? 2.159 -6.619 0.589 1.00 97.12 79 ASP A N 1
ATOM 582 C CA . ASP A 1 79 ? 3.533 -6.175 0.375 1.00 97.12 79 ASP A CA 1
ATOM 583 C C . ASP A 1 79 ? 3.625 -4.667 0.568 1.00 97.12 79 ASP A C 1
ATOM 585 O O . ASP A 1 79 ? 2.872 -3.898 -0.034 1.00 97.12 79 ASP A O 1
ATOM 589 N N . LEU A 1 80 ? 4.510 -4.244 1.461 1.00 97.69 80 LEU A N 1
ATOM 590 C CA . LEU A 1 80 ? 4.628 -2.852 1.866 1.00 97.69 80 LEU A CA 1
ATOM 591 C C . LEU A 1 80 ? 5.732 -2.180 1.067 1.00 97.69 80 LEU A C 1
ATOM 593 O O . LEU A 1 80 ? 6.866 -2.655 1.060 1.00 97.69 80 LEU A O 1
ATOM 597 N N . TYR A 1 81 ? 5.422 -1.068 0.411 1.00 97.06 81 TYR A N 1
ATOM 598 C CA . TYR A 1 81 ? 6.425 -0.361 -0.370 1.00 97.06 81 TYR A CA 1
ATOM 599 C C . TYR A 1 81 ? 7.444 0.338 0.539 1.00 97.06 81 TYR A C 1
ATOM 601 O O . TYR A 1 81 ? 7.083 0.990 1.524 1.00 97.06 81 TYR A O 1
ATOM 609 N N . PHE A 1 82 ? 8.719 0.251 0.176 1.00 95.00 82 PHE A N 1
ATOM 610 C CA . PHE A 1 82 ? 9.824 1.006 0.753 1.00 95.00 82 PHE A CA 1
ATOM 611 C C . PHE A 1 82 ? 10.685 1.589 -0.366 1.00 95.00 82 PHE A C 1
ATOM 613 O O . PHE A 1 82 ? 10.815 1.011 -1.443 1.00 95.00 82 PHE A O 1
ATOM 620 N N . ALA A 1 83 ? 11.331 2.725 -0.098 1.00 90.62 83 ALA A N 1
ATOM 621 C CA . ALA A 1 83 ? 12.170 3.373 -1.103 1.00 90.62 83 ALA A CA 1
ATOM 622 C C . ALA A 1 83 ? 13.466 2.591 -1.381 1.00 90.62 83 ALA A C 1
ATOM 624 O O . ALA A 1 83 ? 14.035 2.710 -2.462 1.00 90.62 83 ALA A O 1
ATOM 625 N N . THR A 1 84 ? 13.953 1.806 -0.411 1.00 88.38 84 THR A N 1
ATOM 626 C CA . THR A 1 84 ? 15.206 1.044 -0.535 1.00 88.38 84 THR A CA 1
ATOM 627 C C . THR A 1 84 ? 15.126 -0.308 0.168 1.00 88.38 84 THR A C 1
ATOM 629 O O . THR A 1 84 ? 14.453 -0.452 1.190 1.00 88.38 84 THR A O 1
ATOM 632 N N . THR A 1 85 ? 15.894 -1.287 -0.311 1.00 86.94 85 THR A N 1
ATOM 633 C CA . THR A 1 85 ? 16.025 -2.609 0.327 1.00 86.94 85 THR A CA 1
ATOM 634 C C . THR A 1 85 ? 16.562 -2.504 1.753 1.00 86.94 85 THR A C 1
ATOM 636 O O . THR A 1 85 ? 16.084 -3.187 2.655 1.00 86.94 85 THR A O 1
ATOM 639 N N . LYS A 1 86 ? 17.497 -1.579 2.004 1.00 89.12 86 LYS A N 1
ATOM 640 C CA . LYS A 1 86 ? 18.024 -1.300 3.348 1.00 89.12 86 LYS A CA 1
ATOM 641 C C . LYS A 1 86 ? 16.919 -0.903 4.335 1.00 89.12 86 LYS A C 1
ATOM 643 O O . LYS A 1 86 ? 16.960 -1.332 5.486 1.00 89.12 86 LYS A O 1
ATOM 648 N N . GLN A 1 87 ? 15.929 -0.120 3.897 1.00 88.25 87 GLN A N 1
ATOM 649 C CA . GLN A 1 87 ? 14.767 0.214 4.729 1.00 88.25 87 GLN A CA 1
ATOM 650 C C . GLN A 1 87 ? 13.891 -1.011 5.000 1.00 88.25 87 GLN A C 1
ATOM 652 O O . GLN A 1 87 ? 13.472 -1.188 6.140 1.00 88.25 87 GLN A O 1
ATOM 657 N N . VAL A 1 88 ? 13.673 -1.885 4.009 1.00 88.94 88 VAL A N 1
ATOM 658 C CA . VAL A 1 88 ? 12.909 -3.134 4.200 1.00 88.94 88 VAL A CA 1
ATOM 659 C C . VAL A 1 88 ? 13.505 -3.968 5.337 1.00 88.94 88 VAL A C 1
ATOM 661 O O . VAL A 1 88 ? 12.784 -4.372 6.253 1.00 88.94 88 VAL A O 1
ATOM 664 N N . TYR A 1 89 ? 14.823 -4.193 5.305 1.00 86.38 89 TYR A N 1
ATOM 665 C CA . TYR A 1 89 ? 15.518 -4.988 6.321 1.00 86.38 89 TYR A CA 1
ATOM 666 C C . TYR A 1 89 ? 15.527 -4.317 7.694 1.00 86.38 89 TYR A C 1
ATOM 668 O O . TYR A 1 89 ? 15.345 -4.993 8.703 1.00 86.38 89 TYR A O 1
ATOM 676 N N . LYS A 1 90 ? 15.726 -2.995 7.742 1.00 90.56 90 LYS A N 1
ATOM 677 C CA . LYS A 1 90 ? 15.818 -2.253 9.005 1.00 90.56 90 LYS A CA 1
ATOM 678 C C . LYS A 1 90 ? 14.462 -2.079 9.692 1.00 90.56 90 LYS A C 1
ATOM 680 O O . LYS A 1 90 ? 14.398 -2.100 10.915 1.00 90.56 90 LYS A O 1
ATOM 685 N N . GLU A 1 91 ? 13.402 -1.841 8.924 1.00 89.69 91 GLU A N 1
ATOM 686 C CA . GLU A 1 91 ? 12.122 -1.373 9.469 1.00 89.69 91 GLU A CA 1
ATOM 687 C C . GLU A 1 91 ? 11.036 -2.449 9.506 1.00 89.69 91 GLU A C 1
ATOM 689 O O . GLU A 1 91 ? 10.072 -2.305 10.262 1.00 89.69 91 GLU A O 1
ATOM 694 N N . TRP A 1 92 ? 11.148 -3.515 8.704 1.00 93.50 92 TRP A N 1
ATOM 695 C CA . TRP A 1 92 ? 10.026 -4.435 8.527 1.00 93.50 92 TRP A CA 1
ATOM 696 C C . TRP A 1 92 ? 10.364 -5.918 8.651 1.00 93.50 92 TRP A C 1
ATOM 698 O O . TRP A 1 92 ? 9.880 -6.565 9.584 1.00 93.50 92 TRP A O 1
ATOM 708 N N . GLY A 1 93 ? 11.147 -6.464 7.717 1.00 89.94 93 GLY A N 1
ATOM 709 C CA . GLY A 1 93 ? 11.268 -7.915 7.529 1.00 89.94 93 GLY A CA 1
ATOM 710 C C . GLY A 1 93 ? 9.940 -8.599 7.144 1.00 89.94 93 GLY A C 1
ATOM 711 O O . GLY A 1 93 ? 8.930 -7.950 6.880 1.00 89.94 93 GLY A O 1
ATOM 712 N N . LYS A 1 94 ? 9.919 -9.936 7.097 1.00 93.44 94 LYS A N 1
ATOM 713 C CA . LYS A 1 94 ? 8.694 -10.726 6.862 1.00 93.44 94 LYS A CA 1
ATOM 714 C C . LYS A 1 94 ? 8.066 -11.111 8.196 1.00 93.44 94 LYS A C 1
ATOM 716 O O . LYS A 1 94 ? 8.707 -11.786 8.996 1.00 93.44 94 LYS A O 1
ATOM 721 N N . LYS A 1 95 ? 6.800 -10.754 8.421 1.00 95.12 95 LYS A N 1
ATOM 722 C CA . LYS A 1 95 ? 6.099 -11.081 9.676 1.00 95.12 95 LYS A CA 1
ATOM 723 C C . LYS A 1 95 ? 4.590 -11.188 9.499 1.00 95.12 95 LYS A C 1
ATOM 725 O O . LYS A 1 95 ? 4.011 -10.642 8.561 1.00 95.12 95 LYS A O 1
ATOM 730 N N . SER A 1 96 ? 3.941 -11.909 10.411 1.00 97.25 96 SER A N 1
ATOM 731 C CA . SER A 1 96 ? 2.482 -11.887 10.507 1.00 97.25 96 SER A CA 1
ATOM 732 C C . SER A 1 96 ? 2.054 -10.712 11.374 1.00 97.25 96 SER A C 1
ATOM 734 O O . SER A 1 96 ? 2.583 -10.530 12.468 1.00 97.25 96 SER A O 1
ATOM 736 N N . VAL A 1 97 ? 1.109 -9.916 10.882 1.00 97.50 97 VAL A N 1
ATOM 737 C CA . VAL A 1 97 ? 0.602 -8.733 11.584 1.00 97.50 97 VAL A CA 1
ATOM 738 C C . VAL A 1 97 ? -0.920 -8.716 11.533 1.00 97.50 97 VAL A C 1
ATOM 740 O O . VAL A 1 97 ? -1.535 -9.234 10.595 1.00 97.50 97 VAL A O 1
ATOM 743 N N . VAL A 1 98 ? -1.541 -8.119 12.546 1.00 98.19 98 VAL A N 1
ATOM 744 C CA . VAL A 1 98 ? -2.974 -7.823 12.530 1.00 98.19 98 VAL A CA 1
ATOM 745 C C . VAL A 1 98 ? -3.144 -6.392 12.031 1.00 98.19 98 VAL A C 1
ATOM 747 O O . VAL A 1 98 ? -2.726 -5.453 12.698 1.00 98.19 98 VAL A O 1
ATOM 750 N N . VAL A 1 99 ? -3.733 -6.233 10.846 1.00 97.81 99 VAL A N 1
ATOM 751 C CA . VAL A 1 99 ? -4.044 -4.923 10.246 1.00 97.81 99 VAL A CA 1
ATOM 752 C C . VAL A 1 99 ? -5.499 -4.552 10.491 1.00 97.81 99 VAL A C 1
ATOM 754 O O . VAL A 1 99 ? -6.347 -5.435 10.666 1.00 97.81 99 VAL A O 1
ATOM 757 N N . GLN A 1 100 ? -5.810 -3.263 10.447 1.00 97.56 100 GLN A N 1
ATOM 758 C CA . GLN A 1 100 ? -7.189 -2.779 10.450 1.00 97.56 100 GLN A CA 1
ATOM 759 C C . GLN A 1 100 ? -7.588 -2.405 9.023 1.00 97.56 100 GLN A C 1
ATOM 761 O O . GLN A 1 100 ? -6.846 -1.696 8.350 1.00 97.56 100 GLN A O 1
ATOM 766 N N . LEU A 1 101 ? -8.731 -2.909 8.552 1.00 96.81 101 LEU A N 1
ATOM 767 C CA . LEU A 1 101 ? -9.321 -2.484 7.283 1.00 96.81 101 LEU A CA 1
ATOM 768 C C . LEU A 1 101 ? -10.189 -1.261 7.572 1.00 96.81 101 LEU A C 1
ATOM 770 O O . LEU A 1 101 ? -11.236 -1.402 8.193 1.00 96.81 101 LEU A O 1
ATOM 774 N N . ILE A 1 102 ? -9.717 -0.088 7.159 1.00 95.81 102 ILE A N 1
ATOM 775 C CA . ILE A 1 102 ? -10.349 1.207 7.429 1.00 95.81 102 ILE A CA 1
ATOM 776 C C . ILE A 1 102 ? -11.461 1.475 6.414 1.00 95.81 102 ILE A C 1
ATOM 778 O O . ILE A 1 102 ? -12.583 1.792 6.789 1.00 95.81 102 ILE A O 1
ATOM 782 N N . LYS A 1 103 ? -11.164 1.281 5.123 1.00 94.69 103 LYS A N 1
ATOM 783 C CA . LYS A 1 103 ? -12.140 1.364 4.028 1.00 94.69 103 LYS A CA 1
ATOM 784 C C . LYS A 1 103 ? -11.895 0.224 3.052 1.00 94.69 103 LYS A C 1
ATOM 786 O O . LYS A 1 103 ? -10.755 0.006 2.639 1.00 94.69 103 LYS A O 1
ATOM 791 N N . ARG A 1 104 ? -12.944 -0.505 2.668 1.00 95.44 104 ARG A N 1
ATOM 792 C CA . ARG A 1 104 ? -12.856 -1.485 1.578 1.00 95.44 104 ARG A CA 1
ATOM 793 C C . ARG A 1 104 ? -12.919 -0.743 0.243 1.00 95.44 104 ARG A C 1
ATOM 795 O O . ARG A 1 104 ? -13.819 0.058 0.030 1.00 95.44 104 ARG A O 1
ATOM 802 N N . GLY A 1 105 ? -11.950 -1.003 -0.625 1.00 94.62 105 GLY A N 1
ATOM 803 C CA . GLY A 1 105 ? -11.900 -0.429 -1.963 1.00 94.62 105 GLY A CA 1
ATOM 804 C C . GLY A 1 105 ? -12.917 -1.066 -2.904 1.00 94.62 105 GLY A C 1
ATOM 805 O O . GLY A 1 105 ? -13.423 -2.162 -2.648 1.00 94.62 105 GLY A O 1
ATOM 806 N N . ASN A 1 106 ? -13.178 -0.388 -4.015 1.00 94.12 106 ASN A N 1
ATOM 807 C CA . ASN A 1 106 ? -14.100 -0.820 -5.067 1.00 94.12 106 ASN A CA 1
ATOM 808 C C . ASN A 1 106 ? -13.383 -1.395 -6.304 1.00 94.12 106 ASN A C 1
ATOM 810 O O . ASN A 1 106 ? -14.034 -1.689 -7.300 1.00 94.12 106 ASN A O 1
ATOM 814 N N . GLY A 1 107 ? -12.055 -1.550 -6.258 1.00 95.12 107 GLY A N 1
ATOM 815 C CA . GLY A 1 107 ? -11.273 -2.052 -7.386 1.00 95.12 107 GLY A CA 1
ATOM 816 C C . GLY A 1 107 ? -10.552 -0.974 -8.192 1.00 95.12 107 GLY A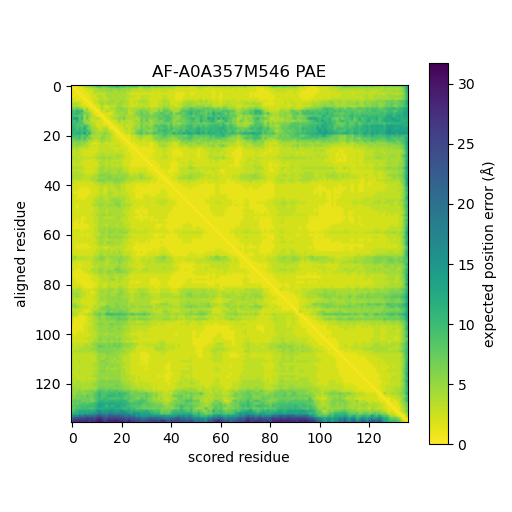 C 1
ATOM 817 O O . GLY A 1 107 ? -9.909 -1.319 -9.180 1.00 95.12 107 GLY A O 1
ATOM 818 N N . THR A 1 108 ? -10.565 0.291 -7.759 1.00 94.75 108 THR A N 1
ATOM 819 C CA . THR A 1 108 ? -9.769 1.362 -8.376 1.00 94.75 108 THR A CA 1
ATOM 820 C C . THR A 1 108 ? -8.903 2.101 -7.355 1.00 94.75 108 THR A C 1
ATOM 822 O O . THR A 1 108 ? -9.213 2.179 -6.169 1.00 94.75 108 THR A O 1
ATOM 825 N N . CYS A 1 109 ? -7.770 2.635 -7.812 1.00 95.81 109 CYS A N 1
ATOM 826 C CA . CYS A 1 109 ? -6.923 3.534 -7.033 1.00 95.81 109 CYS A CA 1
ATOM 827 C C . CYS A 1 109 ? -6.314 4.570 -7.982 1.00 95.81 109 CYS A C 1
ATOM 829 O O . CYS A 1 109 ? -5.603 4.204 -8.916 1.00 95.81 109 CYS A O 1
ATOM 831 N N . THR A 1 110 ? -6.622 5.850 -7.760 1.00 95.88 110 THR A N 1
ATOM 832 C CA . THR A 1 110 ? -6.198 6.966 -8.620 1.00 95.88 110 THR A CA 1
ATOM 833 C C . THR A 1 110 ? -5.351 7.977 -7.848 1.00 95.88 110 THR A C 1
ATOM 835 O O . THR A 1 110 ? -5.417 8.059 -6.620 1.00 95.88 110 THR A O 1
ATOM 838 N N . GLU A 1 111 ? -4.590 8.808 -8.566 1.00 95.00 111 GLU A N 1
ATOM 839 C CA . GLU A 1 111 ? -3.817 9.901 -7.953 1.00 95.00 111 GLU A CA 1
ATOM 840 C C . GLU A 1 111 ? -4.712 10.896 -7.198 1.00 95.00 111 GLU A C 1
ATOM 842 O O . GLU A 1 111 ? -4.298 11.456 -6.185 1.00 95.00 111 GLU A O 1
ATOM 847 N N . VAL A 1 112 ? -5.957 11.097 -7.646 1.00 94.44 112 VAL A N 1
ATOM 848 C CA . VAL A 1 112 ? -6.927 11.960 -6.953 1.00 94.44 112 VAL A CA 1
ATOM 849 C C . VAL A 1 112 ? -7.295 11.372 -5.592 1.00 94.44 112 VAL A C 1
ATOM 851 O O . VAL A 1 112 ? -7.272 12.090 -4.594 1.00 94.44 112 VAL A O 1
ATOM 854 N N . MET A 1 113 ? -7.579 10.066 -5.529 1.00 92.94 113 MET A N 1
ATOM 855 C CA . MET A 1 113 ? -7.884 9.379 -4.268 1.00 92.94 113 MET A CA 1
ATOM 856 C C . MET A 1 113 ? -6.704 9.446 -3.294 1.00 92.94 113 MET A C 1
ATOM 858 O O . MET A 1 113 ? -6.895 9.755 -2.120 1.00 92.94 113 MET A O 1
ATOM 862 N N . LEU A 1 114 ? -5.484 9.208 -3.789 1.00 93.56 114 LEU A N 1
ATOM 863 C CA . LEU A 1 114 ? -4.253 9.322 -3.005 1.00 93.56 114 LEU A CA 1
ATOM 864 C C . LEU A 1 114 ? -4.071 10.731 -2.433 1.00 93.56 114 LEU A C 1
ATOM 866 O O . LEU A 1 114 ? -3.858 10.868 -1.234 1.00 93.56 114 LEU A O 1
ATOM 870 N N . LYS A 1 115 ? -4.201 11.775 -3.263 1.00 94.38 115 LYS A N 1
ATOM 871 C CA . LYS A 1 115 ? -4.065 13.175 -2.825 1.00 94.38 115 LYS A CA 1
ATOM 872 C C . LYS A 1 115 ? -5.101 13.555 -1.771 1.00 94.38 115 LYS A C 1
ATOM 874 O O . LYS A 1 115 ? -4.729 14.129 -0.752 1.00 94.38 115 LYS A O 1
ATOM 879 N N . LYS A 1 116 ? -6.374 13.198 -1.988 1.00 92.88 116 LYS A N 1
ATOM 880 C CA . LYS A 1 116 ? -7.446 13.427 -1.007 1.00 92.88 116 LYS A CA 1
ATOM 881 C C . LYS A 1 116 ? -7.125 12.759 0.330 1.00 92.88 116 LYS A C 1
ATOM 883 O O . LYS A 1 116 ? -7.257 13.386 1.375 1.00 92.88 116 LYS A O 1
ATOM 888 N N . LEU A 1 117 ? -6.679 11.502 0.295 1.00 93.56 117 LEU A N 1
ATOM 889 C CA . LEU A 1 117 ? -6.341 10.747 1.499 1.00 93.56 117 LEU A CA 1
ATOM 890 C C . LEU A 1 117 ? -5.127 11.334 2.229 1.00 93.56 117 LEU A C 1
ATOM 892 O O . LEU A 1 117 ? -5.171 11.472 3.448 1.00 93.56 117 LEU A O 1
ATOM 896 N N . THR A 1 118 ? -4.076 11.718 1.500 1.00 94.31 118 THR A N 1
ATOM 897 C CA . THR A 1 118 ? -2.915 12.422 2.061 1.00 94.31 118 THR A CA 1
ATOM 898 C C . THR A 1 118 ? -3.352 13.698 2.777 1.00 94.31 118 THR A C 1
ATOM 900 O O . THR A 1 118 ? -3.093 13.829 3.969 1.00 94.31 118 THR A O 1
ATOM 903 N N . GLN A 1 119 ? -4.090 14.579 2.097 1.00 94.31 119 GLN A N 1
ATOM 904 C CA . GLN A 1 119 ? -4.536 15.855 2.663 1.00 94.31 119 GLN A CA 1
ATOM 905 C C . GLN A 1 119 ? -5.439 15.668 3.890 1.00 94.31 119 GLN A C 1
ATOM 907 O O . GLN A 1 119 ? -5.330 16.404 4.872 1.00 94.31 119 GLN A O 1
ATOM 912 N N . ALA A 1 120 ? -6.319 14.666 3.857 1.00 92.00 120 ALA A N 1
ATOM 913 C CA . ALA A 1 120 ? -7.175 14.335 4.986 1.00 92.00 120 ALA A CA 1
ATOM 914 C C . ALA A 1 120 ? -6.356 13.885 6.208 1.00 92.00 120 ALA A C 1
ATOM 916 O O . ALA A 1 120 ? -6.584 14.379 7.310 1.00 92.00 120 ALA A O 1
ATOM 917 N N . ILE A 1 121 ? -5.368 13.003 6.020 1.00 92.81 121 ILE A N 1
ATOM 918 C CA . ILE A 1 121 ? -4.513 12.538 7.121 1.00 92.81 121 ILE A CA 1
ATOM 919 C C . ILE A 1 121 ? -3.639 13.678 7.656 1.00 92.81 121 ILE A C 1
ATOM 921 O O . ILE A 1 121 ? -3.510 13.799 8.867 1.00 92.81 121 ILE A O 1
ATOM 925 N N . GLU A 1 122 ? -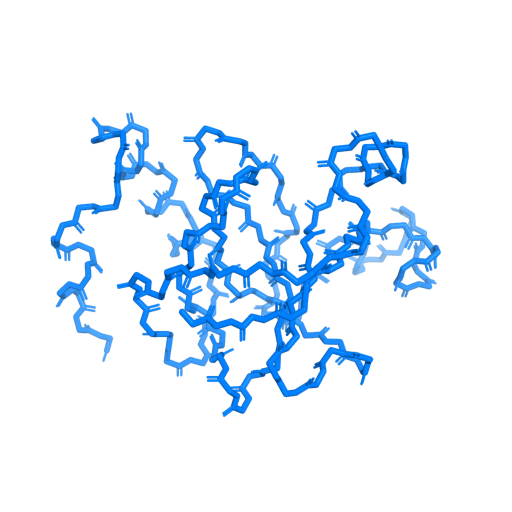3.098 14.545 6.798 1.00 93.31 122 GLU A N 1
ATOM 926 C CA . GLU A 1 122 ? -2.333 15.727 7.231 1.00 93.31 122 GLU A CA 1
ATOM 927 C C . GLU A 1 122 ? -3.180 16.690 8.072 1.00 93.31 122 GLU A C 1
ATOM 929 O O . GLU A 1 122 ? -2.696 17.256 9.047 1.00 93.31 122 GLU A O 1
ATOM 934 N N . THR A 1 123 ? -4.454 16.858 7.710 1.00 92.31 123 THR A N 1
ATOM 935 C CA . THR A 1 123 ? -5.360 17.794 8.389 1.00 92.31 123 THR A CA 1
ATOM 936 C C . THR A 1 123 ? -5.862 17.241 9.723 1.00 92.31 123 THR A C 1
ATOM 938 O O . THR A 1 123 ? -5.915 17.963 10.716 1.00 92.31 123 THR A O 1
ATOM 941 N N . TYR A 1 124 ? -6.250 15.963 9.758 1.00 90.62 124 TYR A N 1
ATOM 942 C CA . TYR A 1 124 ? -6.948 15.368 10.903 1.00 90.62 124 TYR A CA 1
ATOM 943 C C . TYR A 1 124 ? -6.080 14.411 11.731 1.00 90.62 124 TYR A C 1
ATOM 945 O O . TYR A 1 124 ? -6.557 13.869 12.726 1.00 90.62 124 TYR A O 1
ATOM 953 N N . ASN A 1 125 ? -4.831 14.159 11.323 1.00 88.56 125 ASN A N 1
ATOM 954 C CA . ASN A 1 125 ? -3.951 13.104 11.854 1.00 88.56 125 ASN A CA 1
ATOM 955 C C . ASN A 1 125 ? -4.569 11.688 11.812 1.00 88.56 125 ASN A C 1
ATOM 957 O O . ASN A 1 125 ? -4.093 10.759 12.468 1.00 88.56 125 ASN A O 1
ATOM 961 N N . ALA A 1 126 ? -5.639 11.507 11.039 1.00 88.62 126 ALA A N 1
ATOM 962 C CA . ALA A 1 126 ? -6.393 10.271 10.894 1.00 88.62 126 ALA A CA 1
ATOM 963 C C . ALA A 1 126 ? -7.201 10.296 9.590 1.00 88.62 126 ALA A C 1
ATOM 965 O O . ALA A 1 126 ? -7.330 11.334 8.944 1.00 88.62 126 ALA A O 1
ATOM 966 N N . VAL A 1 127 ? -7.772 9.151 9.208 1.00 86.06 127 VAL A N 1
ATOM 967 C CA . VAL A 1 127 ? -8.740 9.099 8.104 1.00 86.06 127 VAL A CA 1
ATOM 968 C C . VAL A 1 127 ? -10.106 9.558 8.634 1.00 86.06 127 VAL A C 1
ATOM 970 O O . VAL A 1 127 ? -10.671 8.859 9.478 1.00 86.06 127 VAL A O 1
ATOM 973 N N . PRO A 1 128 ? -10.647 10.706 8.185 1.00 86.62 128 PRO A N 1
ATOM 974 C CA . PRO A 1 128 ? -11.918 11.216 8.684 1.00 86.62 128 PRO A CA 1
ATOM 975 C C . PRO A 1 128 ? -13.089 10.361 8.190 1.00 86.62 128 PRO A C 1
ATOM 977 O O . PRO A 1 128 ? -13.053 9.807 7.089 1.00 86.62 128 PRO A O 1
ATOM 980 N N . GLN A 1 129 ? -14.157 10.304 8.987 1.00 83.31 129 GLN A N 1
ATOM 981 C CA . GLN A 1 129 ? -15.353 9.513 8.683 1.00 83.31 129 GLN A CA 1
ATOM 982 C C . GLN A 1 129 ? -16.012 9.916 7.354 1.00 83.31 129 GLN A C 1
ATOM 984 O O . GLN A 1 129 ? -16.435 9.044 6.601 1.00 83.31 129 GLN A O 1
ATOM 989 N N . SER A 1 130 ? -15.987 11.204 7.000 1.00 84.00 130 SER A N 1
ATOM 990 C CA . SER A 1 130 ? -16.492 11.701 5.712 1.00 84.00 130 SER A CA 1
ATOM 991 C C . SER A 1 130 ? -15.844 11.013 4.504 1.00 84.00 130 SER A C 1
ATOM 993 O O . SER A 1 130 ? -16.517 10.717 3.523 1.00 84.00 130 SER A O 1
ATOM 995 N N . LEU A 1 131 ? -14.552 10.677 4.585 1.00 81.69 131 LEU A N 1
ATOM 996 C CA . LEU A 1 131 ? -13.840 9.964 3.520 1.00 81.69 131 LEU A CA 1
ATOM 997 C C . LEU A 1 131 ? -14.232 8.479 3.466 1.00 81.69 131 LEU A C 1
ATOM 999 O O . LEU A 1 131 ? -14.174 7.853 2.404 1.00 81.69 131 LEU A O 1
ATOM 1003 N N . LEU A 1 132 ? -14.654 7.900 4.592 1.00 80.12 132 LEU A N 1
ATOM 1004 C CA . LEU A 1 132 ? -15.174 6.530 4.652 1.00 80.12 132 LEU A CA 1
ATOM 1005 C C . LEU A 1 132 ? -16.559 6.433 4.012 1.00 80.12 132 LEU A C 1
ATOM 1007 O O . LEU A 1 132 ? -16.834 5.450 3.326 1.00 80.12 132 LEU A O 1
ATOM 1011 N N . GLU A 1 133 ? -17.370 7.472 4.199 1.00 76.50 133 GLU A N 1
ATOM 1012 C CA . GLU A 1 133 ? -18.760 7.563 3.746 1.00 76.50 133 GLU A CA 1
ATOM 1013 C C . GLU A 1 133 ? -18.923 8.058 2.307 1.00 76.50 133 GLU A C 1
ATOM 1015 O O . GLU A 1 133 ? -20.006 7.890 1.756 1.00 76.50 133 GLU A O 1
ATOM 1020 N N . GLU A 1 134 ? -17.875 8.610 1.671 1.00 70.06 134 GLU A N 1
ATOM 1021 C CA . GLU A 1 134 ? -17.881 8.871 0.224 1.00 70.06 134 GLU A CA 1
ATOM 1022 C C . GLU A 1 134 ? -18.191 7.555 -0.520 1.00 70.06 134 GLU A C 1
ATOM 1024 O O . GLU A 1 134 ? -17.314 6.693 -0.701 1.00 70.06 134 GLU A O 1
ATOM 1029 N N . SER A 1 135 ? -19.461 7.406 -0.905 1.00 50.19 135 SER A N 1
ATOM 1030 C CA . SER A 1 135 ? -19.979 6.387 -1.807 1.00 50.19 135 SER A CA 1
ATOM 1031 C C . SER A 1 135 ? -19.393 6.641 -3.186 1.00 50.19 135 SER A C 1
ATOM 1033 O O . SER A 1 135 ? -19.520 7.747 -3.714 1.00 50.19 135 SER A O 1
ATOM 1035 N N . ILE A 1 136 ? -18.724 5.630 -3.734 1.00 48.38 136 ILE A N 1
ATOM 1036 C CA . ILE A 1 136 ? -18.238 5.645 -5.114 1.00 48.38 136 ILE A CA 1
ATOM 1037 C C . ILE A 1 136 ? -19.372 5.212 -6.031 1.00 48.38 136 ILE A C 1
ATOM 1039 O O . ILE A 1 136 ? -20.037 4.217 -5.662 1.00 48.38 136 ILE A O 1
#

Nearest PDB structures (foldseek):
  4wlk-assembly1_B  TM=7.298E-01  e=1.408E-15  Bacillus subtilis subsp. subtilis str. 168
  4wli-assembly1_A-2  TM=6.709E-01  e=4.330E-13  Bacillus subtilis subsp. subtilis str. 168
  2gae-assembly1_A  TM=6.157E-01  e=2.827E-03  Escherichia coli
  2jip-assembly1_A  TM=4.588E-01  e=1.235E-01  Desulfovibrio desulfuricans
  2jiq-assembly1_A  TM=3.407E-01  e=1.532E+00  Desulfovibrio desulfuricans